Protein AF-A0A379TP74-F1 (afdb_monomer_lite)

Structure (mmCIF, N/CA/C/O backbone):
data_AF-A0A379TP74-F1
#
_entry.id   AF-A0A379TP74-F1
#
loop_
_atom_site.group_PDB
_atom_site.id
_atom_site.type_symbol
_atom_site.label_atom_id
_atom_site.label_alt_id
_atom_site.label_comp_id
_atom_site.label_asym_id
_atom_site.label_entity_id
_atom_site.label_seq_id
_atom_site.pdbx_PDB_ins_code
_atom_site.Cartn_x
_atom_site.Cartn_y
_atom_site.Cartn_z
_atom_site.occupancy
_atom_site.B_iso_or_equiv
_atom_site.auth_seq_id
_atom_site.auth_comp_id
_atom_site.auth_asym_id
_atom_site.auth_atom_id
_atom_site.pdbx_PDB_model_num
ATOM 1 N N . MET A 1 1 ? -10.755 -13.221 3.569 1.00 58.66 1 MET A N 1
ATOM 2 C CA . MET A 1 1 ? -9.963 -12.572 2.508 1.00 58.66 1 MET A CA 1
ATOM 3 C C . MET A 1 1 ? -8.672 -12.146 3.153 1.00 58.66 1 MET A C 1
ATOM 5 O O . MET A 1 1 ? -8.746 -11.386 4.115 1.00 58.66 1 MET A O 1
ATOM 9 N N . ASP A 1 2 ? -7.550 -12.667 2.674 1.00 74.62 2 ASP A N 1
ATOM 10 C CA . ASP A 1 2 ? -6.236 -12.230 3.141 1.00 74.62 2 ASP A CA 1
ATOM 11 C C . ASP A 1 2 ? -6.047 -10.755 2.774 1.00 74.62 2 ASP A C 1
ATOM 13 O O . ASP A 1 2 ? -6.531 -10.288 1.736 1.00 74.62 2 ASP A O 1
ATOM 17 N N . ALA A 1 3 ? -5.467 -9.989 3.691 1.00 82.00 3 ALA A N 1
ATOM 18 C CA . ALA A 1 3 ? -5.326 -8.549 3.567 1.00 82.00 3 ALA A CA 1
ATOM 19 C C . ALA A 1 3 ? -3.844 -8.229 3.454 1.00 82.00 3 ALA A C 1
ATOM 21 O O . ALA A 1 3 ? -3.073 -8.583 4.331 1.00 82.00 3 ALA A O 1
ATOM 22 N N . ILE A 1 4 ? -3.475 -7.527 2.391 1.00 90.94 4 ILE A N 1
ATOM 23 C CA . ILE A 1 4 ? -2.084 -7.184 2.127 1.00 90.94 4 ILE A CA 1
ATOM 24 C C . ILE A 1 4 ? -1.785 -5.853 2.813 1.00 90.94 4 ILE A C 1
ATOM 26 O O . ILE A 1 4 ? -2.549 -4.891 2.660 1.00 90.94 4 ILE A O 1
ATOM 30 N N . TYR A 1 5 ? -0.668 -5.778 3.531 1.00 92.12 5 TYR A N 1
ATOM 31 C CA . TYR A 1 5 ? -0.235 -4.560 4.213 1.00 92.12 5 TYR A CA 1
ATOM 32 C C . TYR A 1 5 ? 1.110 -4.076 3.685 1.00 92.12 5 TYR A C 1
ATOM 34 O O . TYR A 1 5 ? 2.000 -4.858 3.351 1.00 92.12 5 TYR A O 1
ATOM 42 N N . LEU A 1 6 ? 1.240 -2.756 3.604 1.00 91.38 6 LEU A N 1
ATOM 43 C CA . LEU A 1 6 ? 2.451 -2.066 3.207 1.00 91.38 6 LEU A CA 1
ATOM 44 C C . LEU A 1 6 ? 2.908 -1.158 4.341 1.00 91.38 6 LEU A C 1
ATOM 46 O O . LEU A 1 6 ? 2.198 -0.231 4.748 1.00 91.38 6 LEU A O 1
ATOM 50 N N . LYS A 1 7 ? 4.144 -1.379 4.781 1.00 91.31 7 LYS A N 1
ATOM 51 C CA . LYS A 1 7 ? 4.850 -0.454 5.659 1.00 91.31 7 LYS A CA 1
ATOM 52 C C . LYS A 1 7 ? 5.757 0.454 4.834 1.00 91.31 7 LYS A C 1
ATOM 54 O O . LYS A 1 7 ? 6.596 -0.025 4.074 1.00 91.31 7 LYS A O 1
ATOM 59 N N . LEU A 1 8 ? 5.595 1.763 5.014 1.00 87.25 8 LEU A N 1
ATOM 60 C CA . LEU A 1 8 ? 6.494 2.786 4.489 1.00 87.25 8 LEU A CA 1
ATOM 61 C C . LEU A 1 8 ? 6.991 3.638 5.650 1.00 87.25 8 LEU A C 1
ATOM 63 O O . LEU A 1 8 ? 6.197 4.246 6.366 1.00 87.25 8 LEU A O 1
ATOM 67 N N . ASP A 1 9 ? 8.306 3.699 5.834 1.00 85.19 9 ASP A N 1
ATOM 68 C CA . ASP A 1 9 ? 8.886 4.484 6.921 1.00 85.19 9 ASP A CA 1
ATOM 69 C C . ASP A 1 9 ? 8.474 5.956 6.802 1.00 85.19 9 ASP A C 1
ATOM 71 O O . ASP A 1 9 ? 8.632 6.582 5.750 1.00 85.19 9 ASP A O 1
ATOM 75 N N . GLY A 1 10 ? 7.919 6.506 7.883 1.00 84.81 10 GLY A N 1
ATOM 76 C CA . GLY A 1 10 ? 7.453 7.891 7.949 1.00 84.81 10 GLY A CA 1
ATOM 77 C C . GLY A 1 10 ? 6.126 8.179 7.237 1.00 84.81 10 GLY A C 1
ATOM 78 O O . GLY A 1 10 ? 5.811 9.352 7.057 1.00 84.81 10 GLY A O 1
ATOM 79 N N . ILE A 1 11 ? 5.367 7.161 6.812 1.00 86.88 11 ILE A N 1
ATOM 80 C CA . ILE A 1 11 ? 3.997 7.319 6.299 1.00 86.88 11 ILE A CA 1
ATOM 81 C C . ILE A 1 11 ? 3.084 6.332 7.033 1.00 86.88 11 ILE A C 1
ATOM 83 O O . ILE A 1 11 ? 3.232 5.120 6.892 1.00 86.88 11 ILE A O 1
ATOM 87 N N . GLU A 1 12 ? 2.136 6.857 7.810 1.00 92.31 12 GLU A N 1
ATOM 88 C CA . GLU A 1 12 ? 1.143 6.051 8.528 1.00 92.31 12 GLU A CA 1
ATOM 89 C C . GLU A 1 12 ? -0.123 5.867 7.676 1.00 92.31 12 GLU A C 1
ATOM 91 O O . GLU A 1 12 ? -0.641 6.821 7.096 1.00 92.31 12 GLU A O 1
ATOM 96 N N . GLY A 1 13 ? -0.611 4.629 7.600 1.00 91.00 13 GLY A N 1
ATOM 97 C CA . GLY A 1 13 ? -1.926 4.268 7.069 1.00 91.00 13 GLY A CA 1
ATOM 98 C C . GLY A 1 13 ? -2.970 4.072 8.174 1.00 91.00 13 GLY A C 1
ATOM 99 O O . GLY A 1 13 ? -2.729 4.357 9.344 1.00 91.00 13 GLY A O 1
ATOM 100 N N . GLU A 1 14 ? -4.140 3.550 7.804 1.00 94.44 14 GLU A N 1
ATOM 101 C CA . GLU A 1 14 ? -5.314 3.447 8.694 1.00 94.44 14 GLU A CA 1
ATOM 102 C C . GLU A 1 14 ? -5.599 2.031 9.214 1.00 94.44 14 GLU A C 1
ATOM 104 O O . GLU A 1 14 ? -6.656 1.769 9.788 1.00 94.44 14 GLU A O 1
ATOM 109 N N . SER A 1 15 ? -4.689 1.077 9.009 1.00 91.19 15 SER A N 1
ATOM 110 C CA . SER A 1 15 ? -4.905 -0.284 9.498 1.00 91.19 15 SER A CA 1
ATOM 111 C C . SER A 1 15 ? -5.016 -0.328 11.030 1.00 91.19 15 SER A C 1
ATOM 113 O O . SER A 1 15 ? -4.155 0.183 11.747 1.00 91.19 15 SER A O 1
ATOM 115 N N . LEU A 1 16 ? -6.063 -0.993 11.526 1.00 91.38 16 LEU A N 1
ATOM 116 C CA . LEU A 1 16 ? -6.287 -1.308 12.946 1.00 91.38 16 LEU A CA 1
ATOM 117 C C . LEU A 1 16 ? -6.043 -2.794 13.255 1.00 91.38 16 LEU A C 1
ATOM 119 O O . LEU A 1 16 ? -6.322 -3.264 14.357 1.00 91.38 16 LEU A O 1
ATOM 123 N N . THR A 1 17 ? -5.575 -3.557 12.266 1.00 90.81 17 THR A N 1
ATOM 124 C CA . THR A 1 17 ? -5.362 -4.997 12.399 1.00 90.81 17 THR A CA 1
ATOM 125 C C . THR A 1 17 ? -4.193 -5.266 13.334 1.00 90.81 17 THR A C 1
ATOM 127 O O . THR A 1 17 ? -3.114 -4.703 13.150 1.00 90.81 17 THR A O 1
ATOM 130 N N . LYS A 1 18 ? -4.391 -6.167 14.305 1.00 91.19 18 LYS A N 1
ATOM 131 C CA . LYS A 1 18 ? -3.353 -6.529 15.272 1.00 91.19 18 LYS A CA 1
ATOM 132 C C . LYS A 1 18 ? -2.090 -7.037 14.568 1.00 91.19 18 LYS A C 1
ATOM 134 O O . LYS A 1 18 ? -2.170 -8.013 13.827 1.00 91.19 18 LYS A O 1
ATOM 139 N N . GLY A 1 19 ? -0.944 -6.409 14.824 1.00 89.75 19 GLY A N 1
ATOM 140 C CA . GLY A 1 19 ? 0.342 -6.716 14.182 1.00 89.75 19 GLY A CA 1
ATOM 141 C C . GLY A 1 19 ? 0.615 -5.947 12.881 1.00 89.75 19 GLY A C 1
ATOM 142 O O . GLY A 1 19 ? 1.740 -5.977 12.384 1.00 89.75 19 GLY A O 1
ATOM 143 N N . PHE A 1 20 ? -0.377 -5.226 12.357 1.00 90.50 20 PHE A N 1
ATOM 144 C CA . PHE A 1 20 ? -0.272 -4.382 11.165 1.00 90.50 20 PHE A CA 1
ATOM 145 C C . PHE A 1 20 ? -0.849 -2.986 11.409 1.00 90.50 20 PHE A C 1
ATOM 147 O O . PHE A 1 20 ? -1.332 -2.335 10.480 1.00 90.50 20 PHE A O 1
ATOM 154 N N . GLU A 1 21 ? -0.842 -2.525 12.656 1.00 94.38 21 GLU A N 1
ATOM 155 C CA . GLU A 1 21 ? -1.390 -1.232 13.033 1.00 94.38 21 GLU A CA 1
ATOM 156 C C . GLU A 1 21 ? -0.652 -0.109 12.303 1.00 94.38 21 GLU A C 1
ATOM 158 O O . GLU A 1 21 ? 0.571 -0.144 12.145 1.00 94.38 21 GLU A O 1
ATOM 163 N N . LYS A 1 22 ? -1.410 0.897 11.854 1.00 93.69 22 LYS A N 1
ATOM 164 C CA . LYS A 1 22 ? -0.906 2.072 11.128 1.00 93.69 22 LYS A CA 1
ATOM 165 C C . LYS A 1 22 ? -0.204 1.759 9.804 1.00 93.69 22 LYS A C 1
ATOM 167 O O . LYS A 1 22 ? 0.445 2.630 9.228 1.00 93.69 22 LYS A O 1
ATOM 172 N N . GLN A 1 23 ? -0.314 0.533 9.301 1.00 93.06 23 GLN A N 1
ATOM 173 C CA . GLN A 1 23 ? 0.160 0.192 7.964 1.00 93.06 23 GLN A CA 1
ATOM 174 C C . GLN A 1 23 ? -0.886 0.554 6.908 1.00 93.06 23 GLN A C 1
ATOM 176 O O . GLN A 1 23 ? -2.077 0.713 7.197 1.00 93.06 23 GLN A O 1
ATOM 181 N N . ILE A 1 24 ? -0.434 0.684 5.664 1.00 93.50 24 ILE A N 1
ATOM 182 C CA . ILE A 1 24 ? -1.295 0.967 4.521 1.00 93.50 24 ILE A CA 1
ATOM 183 C C . ILE A 1 24 ? -1.880 -0.352 4.034 1.00 93.50 24 ILE A C 1
ATOM 185 O O . ILE A 1 24 ? -1.144 -1.263 3.657 1.00 93.50 24 ILE A O 1
ATOM 189 N N . ARG A 1 25 ? -3.206 -0.458 4.009 1.00 92.81 25 ARG A N 1
ATOM 190 C CA . ARG A 1 25 ? -3.873 -1.632 3.446 1.00 92.81 25 ARG A CA 1
ATOM 191 C C . ARG A 1 25 ? -3.868 -1.549 1.922 1.00 92.81 25 ARG A C 1
ATOM 193 O O . ARG A 1 25 ? -4.238 -0.526 1.349 1.00 92.81 25 ARG A O 1
ATOM 200 N N . LEU A 1 26 ? -3.492 -2.638 1.266 1.00 92.62 26 LEU A N 1
ATOM 201 C CA . LEU A 1 26 ? -3.517 -2.767 -0.184 1.00 92.62 26 LEU A CA 1
ATOM 202 C C . LEU A 1 26 ? -4.703 -3.620 -0.637 1.00 92.62 26 LEU A C 1
ATOM 204 O O . LEU A 1 26 ? -5.143 -4.545 0.044 1.00 92.62 26 LEU A O 1
ATOM 208 N N . ILE A 1 27 ? -5.211 -3.284 -1.818 1.00 91.88 27 ILE A N 1
ATOM 209 C CA . ILE A 1 27 ? -6.201 -4.065 -2.565 1.00 91.88 27 ILE A CA 1
ATOM 210 C C . ILE A 1 27 ? -5.471 -5.040 -3.491 1.00 91.88 27 ILE A C 1
ATOM 212 O O . ILE A 1 27 ? -5.860 -6.198 -3.600 1.00 91.88 27 ILE A O 1
ATOM 216 N N . ALA A 1 28 ? -4.411 -4.568 -4.151 1.00 89.88 28 ALA A N 1
ATOM 217 C CA . ALA A 1 28 ? -3.599 -5.358 -5.066 1.00 89.88 28 ALA A CA 1
ATOM 218 C C . ALA A 1 28 ? -2.187 -4.772 -5.194 1.00 89.88 28 ALA A C 1
ATOM 220 O O . ALA A 1 28 ? -1.969 -3.580 -4.958 1.00 89.88 28 ALA A O 1
ATOM 221 N N . TYR A 1 29 ? -1.239 -5.602 -5.621 1.00 89.19 29 TYR A N 1
ATOM 222 C CA . TYR A 1 29 ? 0.075 -5.164 -6.080 1.00 89.19 29 TYR A CA 1
ATOM 223 C C . TYR A 1 29 ? 0.481 -5.930 -7.340 1.00 89.19 29 TYR A C 1
ATOM 225 O O . TYR A 1 29 ? 0.065 -7.067 -7.554 1.00 89.19 29 TYR A O 1
ATOM 233 N N . ASN A 1 30 ? 1.314 -5.303 -8.164 1.00 86.19 30 ASN A N 1
ATOM 234 C CA . ASN A 1 30 ? 1.965 -5.916 -9.311 1.00 86.19 30 ASN A CA 1
ATOM 235 C C . ASN A 1 30 ? 3.456 -5.583 -9.273 1.00 86.19 30 ASN A C 1
ATOM 237 O O . ASN A 1 30 ? 3.827 -4.416 -9.141 1.00 86.19 30 ASN A O 1
ATOM 241 N N . HIS A 1 31 ? 4.303 -6.598 -9.411 1.00 81.81 31 HIS A N 1
ATOM 242 C CA . HIS A 1 31 ? 5.747 -6.427 -9.485 1.00 81.81 31 HIS A CA 1
ATOM 243 C C . HIS A 1 31 ? 6.256 -6.973 -10.816 1.00 81.81 31 HIS A C 1
ATOM 245 O O . HIS A 1 31 ? 6.221 -8.181 -11.053 1.00 81.81 31 HIS A O 1
ATOM 251 N N . SER A 1 32 ? 6.732 -6.084 -11.688 1.00 74.75 32 SER A N 1
ATOM 252 C CA . SER A 1 32 ? 7.348 -6.479 -12.950 1.00 74.75 32 SER A CA 1
ATOM 253 C C . SER A 1 32 ? 8.849 -6.652 -12.751 1.00 74.75 32 SER A C 1
ATOM 255 O O . SER A 1 32 ? 9.597 -5.686 -12.607 1.00 74.75 32 SER A O 1
ATOM 257 N N . GLN A 1 33 ? 9.312 -7.900 -12.749 1.00 65.38 33 GLN A N 1
ATOM 258 C CA . GLN A 1 33 ? 10.742 -8.186 -12.809 1.00 65.38 33 GLN A CA 1
ATOM 259 C C . GLN A 1 33 ? 11.209 -8.028 -14.258 1.00 65.38 33 GLN A C 1
ATOM 261 O O . GLN A 1 33 ? 10.873 -8.844 -15.113 1.00 65.38 33 GLN A O 1
ATOM 266 N N . ALA A 1 34 ? 11.987 -6.987 -14.547 1.00 62.34 34 ALA A N 1
ATOM 267 C CA . ALA A 1 34 ? 12.721 -6.921 -15.80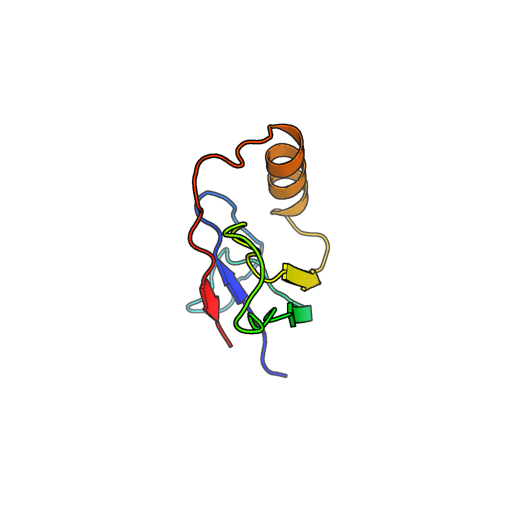3 1.00 62.34 34 ALA A CA 1
ATOM 268 C C . ALA A 1 34 ? 13.944 -7.847 -15.686 1.00 62.34 34 ALA A C 1
ATOM 270 O O . ALA A 1 34 ? 14.854 -7.588 -14.895 1.00 62.34 34 ALA A O 1
ATOM 271 N N . LYS A 1 35 ? 13.947 -8.965 -16.423 1.00 54.22 35 LYS A N 1
ATOM 272 C CA . LYS A 1 35 ? 15.145 -9.798 -16.580 1.00 54.22 35 LYS A CA 1
ATOM 273 C C . LYS A 1 35 ? 16.111 -9.096 -17.529 1.00 54.22 35 LYS A C 1
ATOM 275 O O . LYS A 1 35 ? 15.703 -8.608 -18.575 1.00 54.22 35 LYS A O 1
ATOM 280 N N . TRP A 1 36 ? 17.388 -9.090 -17.165 1.00 55.81 36 TRP A N 1
ATOM 281 C CA . TRP A 1 36 ? 18.464 -8.711 -18.072 1.00 55.81 36 TRP A CA 1
ATOM 282 C C . TRP A 1 36 ? 18.624 -9.80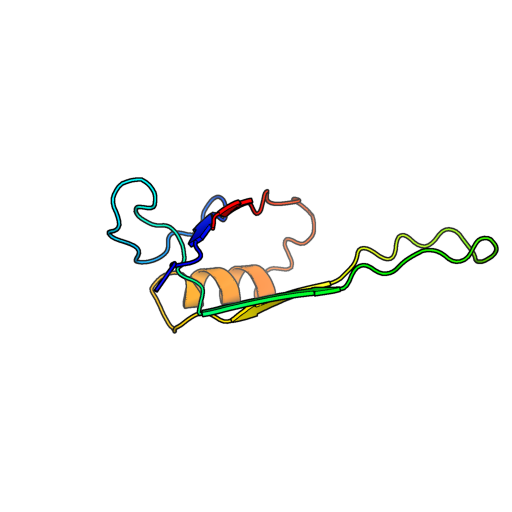2 -19.134 1.00 55.81 36 TRP A C 1
ATOM 284 O O . TRP A 1 36 ? 18.803 -10.968 -18.778 1.00 55.81 36 TRP A O 1
ATOM 294 N N . GLU A 1 37 ? 18.603 -9.437 -20.413 1.00 53.75 37 GLU A N 1
ATOM 295 C CA . GLU A 1 37 ? 19.223 -10.257 -21.454 1.00 53.75 37 GLU A CA 1
ATOM 296 C C . GLU A 1 37 ? 20.724 -9.940 -21.486 1.00 53.75 37 GLU A C 1
ATOM 298 O O . GLU A 1 37 ? 21.150 -8.787 -21.379 1.00 53.75 37 GLU A O 1
ATOM 303 N N . SER A 1 38 ? 21.555 -10.980 -21.533 1.00 46.81 38 SER A N 1
ATOM 304 C CA . SER A 1 38 ? 23.010 -10.860 -21.455 1.00 46.81 38 SER A CA 1
ATOM 305 C C . SER A 1 38 ? 23.566 -10.202 -22.721 1.00 46.81 38 SER A C 1
ATOM 307 O O . SER A 1 38 ? 23.819 -10.895 -23.703 1.00 46.81 38 SER A O 1
ATOM 309 N N . GLY A 1 39 ? 23.771 -8.882 -22.711 1.00 56.56 39 GLY A N 1
ATOM 310 C CA . GLY A 1 39 ? 24.457 -8.204 -23.818 1.00 56.56 39 GLY A CA 1
ATOM 311 C C . GLY A 1 39 ? 24.349 -6.681 -23.878 1.00 56.56 39 GLY A C 1
ATOM 312 O O . GLY A 1 39 ? 25.240 -6.055 -24.447 1.00 56.56 39 GLY A O 1
ATOM 313 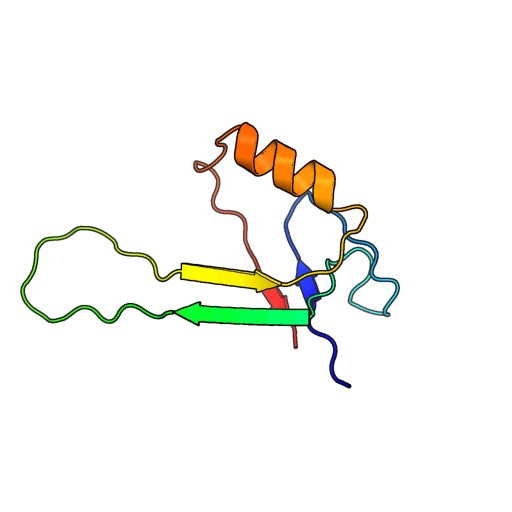N N . GLU A 1 40 ? 23.328 -6.064 -23.283 1.00 50.56 40 GLU A N 1
ATOM 314 C CA . GLU A 1 40 ? 23.115 -4.616 -23.421 1.00 50.56 40 GLU A CA 1
ATOM 315 C C . GLU A 1 4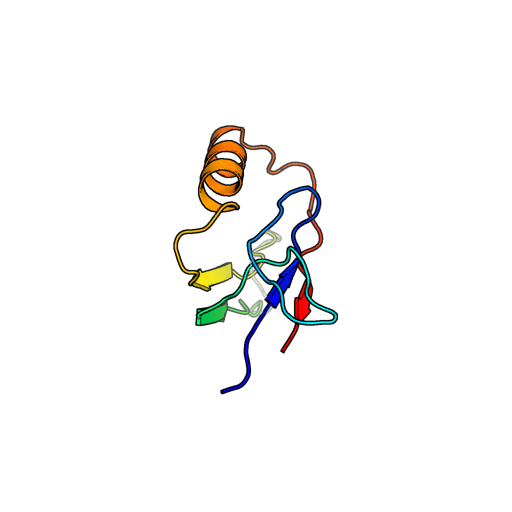0 ? 23.563 -3.804 -22.197 1.00 50.56 40 GLU A C 1
ATOM 317 O O . GLU A 1 40 ? 23.650 -4.290 -21.068 1.00 50.56 40 GLU A O 1
ATOM 322 N N . ALA A 1 41 ? 23.955 -2.561 -22.475 1.00 53.03 41 ALA A N 1
ATOM 323 C CA . ALA A 1 41 ? 24.735 -1.676 -21.622 1.00 53.03 41 ALA A CA 1
ATOM 324 C C . ALA A 1 41 ? 24.201 -1.517 -20.184 1.00 53.03 41 ALA A C 1
ATOM 326 O O . ALA A 1 41 ? 23.004 -1.531 -19.919 1.00 53.03 41 ALA A O 1
ATOM 327 N N . ARG A 1 42 ? 25.142 -1.297 -19.256 1.00 50.41 42 ARG A N 1
ATOM 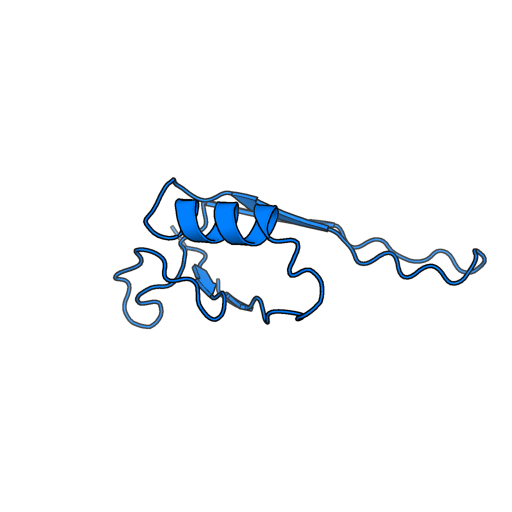328 C CA . ARG A 1 42 ? 24.974 -1.124 -17.801 1.00 50.41 42 ARG A CA 1
ATOM 329 C C . ARG A 1 42 ? 24.087 0.077 -17.415 1.00 50.41 42 ARG A C 1
ATOM 331 O O . ARG A 1 42 ? 24.580 1.061 -16.871 1.00 50.41 42 ARG A O 1
ATOM 338 N N . GLY A 1 43 ? 22.784 -0.009 -17.654 1.00 50.09 43 GLY A N 1
ATOM 339 C CA . GLY A 1 43 ? 21.766 0.867 -17.079 1.00 50.09 43 GLY A CA 1
ATOM 340 C C . GLY A 1 43 ? 20.892 0.065 -16.123 1.00 50.09 43 GLY A C 1
ATOM 341 O O . GLY A 1 43 ? 20.204 -0.854 -16.548 1.00 50.09 43 GLY A O 1
ATOM 342 N N . THR A 1 44 ? 20.938 0.366 -14.825 1.00 49.09 44 THR A N 1
ATOM 343 C CA . THR A 1 44 ? 20.179 -0.347 -13.786 1.00 49.09 44 THR A CA 1
ATOM 344 C C . THR A 1 44 ? 18.670 -0.179 -13.992 1.00 49.09 44 THR A C 1
ATOM 346 O O . THR A 1 44 ? 18.073 0.738 -13.432 1.00 49.09 44 THR A O 1
ATOM 349 N N . TYR A 1 45 ? 18.029 -1.052 -14.773 1.00 53.44 45 TYR A N 1
ATOM 350 C CA . TYR A 1 45 ? 16.570 -1.078 -14.862 1.00 53.44 45 TYR A CA 1
ATOM 351 C C . TYR A 1 45 ? 16.016 -1.875 -13.677 1.00 53.44 45 TYR A C 1
ATOM 353 O O . TYR A 1 45 ? 16.001 -3.105 -13.661 1.00 53.44 45 TYR A O 1
ATOM 361 N N . ILE A 1 46 ? 15.640 -1.149 -12.626 1.00 60.03 46 ILE A N 1
ATOM 362 C CA . ILE A 1 46 ? 14.984 -1.697 -11.439 1.00 60.03 46 ILE A CA 1
ATOM 363 C C . ILE A 1 46 ? 13.517 -1.916 -11.819 1.00 60.03 46 ILE A C 1
ATOM 365 O O . ILE A 1 46 ? 12.842 -0.970 -12.216 1.00 60.03 46 ILE A O 1
ATOM 369 N N . GLY A 1 47 ? 13.044 -3.160 -11.739 1.00 64.56 47 GLY A N 1
ATOM 370 C CA . GLY A 1 47 ? 11.654 -3.517 -12.023 1.00 64.56 47 GLY A CA 1
ATOM 371 C C . GLY A 1 47 ? 10.636 -2.634 -11.290 1.00 64.56 47 GLY A C 1
ATOM 372 O O . GLY A 1 47 ? 10.891 -2.162 -10.180 1.00 64.56 47 GLY A O 1
ATOM 373 N N . GLY A 1 48 ? 9.479 -2.405 -11.912 1.00 74.75 48 GLY A N 1
ATOM 374 C CA . GLY A 1 48 ? 8.430 -1.553 -11.356 1.00 74.75 48 GLY A CA 1
ATOM 375 C C . GLY A 1 48 ? 7.626 -2.267 -10.269 1.00 74.75 48 GLY A C 1
ATOM 376 O O . GLY A 1 48 ? 7.362 -3.468 -10.355 1.00 74.75 48 GLY A O 1
ATOM 377 N N . LEU A 1 49 ? 7.207 -1.521 -9.247 1.00 83.75 49 LEU A N 1
ATOM 378 C CA . LEU A 1 49 ? 6.205 -1.958 -8.276 1.00 83.75 49 LEU A CA 1
ATOM 379 C C . LEU A 1 49 ? 4.997 -1.026 -8.381 1.00 83.75 49 LEU A C 1
ATOM 381 O O . LEU A 1 49 ? 5.107 0.173 -8.130 1.00 83.75 49 LEU A O 1
ATOM 385 N N . THR A 1 50 ? 3.848 -1.577 -8.756 1.00 87.12 50 THR A N 1
ATOM 386 C CA . THR A 1 50 ? 2.574 -0.855 -8.814 1.00 87.12 50 THR A CA 1
ATOM 387 C C . THR A 1 50 ? 1.670 -1.360 -7.703 1.00 87.12 50 THR A C 1
ATOM 389 O O . THR A 1 50 ? 1.496 -2.565 -7.543 1.00 87.12 50 THR A O 1
ATOM 392 N N . LEU A 1 51 ? 1.094 -0.439 -6.934 1.00 91.00 51 LEU A N 1
ATOM 393 C CA . LEU A 1 51 ? 0.277 -0.732 -5.760 1.00 91.00 51 LEU A CA 1
ATOM 394 C C . LEU A 1 51 ? -1.104 -0.095 -5.928 1.00 91.00 51 LEU A C 1
ATOM 396 O O . LEU A 1 51 ? -1.212 1.049 -6.370 1.00 91.00 51 LEU A O 1
ATOM 400 N N . THR A 1 52 ? -2.156 -0.808 -5.539 1.00 92.06 52 THR A N 1
ATOM 401 C CA . THR A 1 52 ? -3.528 -0.293 -5.489 1.00 92.06 52 THR A CA 1
ATOM 402 C C . THR A 1 52 ? -3.987 -0.274 -4.038 1.00 92.06 52 THR A C 1
ATOM 404 O O . THR A 1 52 ? -3.999 -1.312 -3.379 1.00 92.06 52 THR A O 1
ATOM 407 N N . LYS A 1 53 ? -4.378 0.901 -3.539 1.00 92.44 53 LYS A N 1
ATOM 408 C CA . LYS A 1 53 ? -4.863 1.118 -2.168 1.00 92.44 53 LYS A CA 1
ATOM 409 C C . LYS A 1 53 ? -6.148 1.956 -2.171 1.00 92.44 53 LYS A C 1
ATOM 411 O O . LYS A 1 53 ? -6.349 2.717 -3.120 1.00 92.44 53 LYS A O 1
ATOM 416 N N . PRO A 1 54 ? -6.998 1.864 -1.133 1.00 91.31 54 PRO A N 1
ATOM 417 C CA . PRO A 1 54 ? -8.055 2.844 -0.915 1.00 91.31 54 PRO A CA 1
ATOM 418 C C . PRO A 1 54 ? -7.461 4.223 -0.600 1.00 91.31 54 PRO A C 1
ATOM 420 O O . PRO A 1 54 ? -6.290 4.351 -0.234 1.00 91.31 54 PRO A O 1
ATOM 423 N N . ILE A 1 55 ? -8.272 5.268 -0.724 1.00 92.44 55 ILE A N 1
ATOM 424 C CA . ILE A 1 55 ? -7.913 6.588 -0.201 1.00 92.44 55 ILE A CA 1
ATOM 425 C C . ILE A 1 55 ? -8.007 6.514 1.327 1.00 92.44 55 ILE A C 1
ATOM 427 O O . ILE A 1 55 ? -9.045 6.136 1.857 1.00 92.44 55 ILE A O 1
ATOM 431 N N . ASP A 1 56 ? -6.907 6.840 1.997 1.00 90.62 56 ASP A N 1
ATOM 432 C CA . ASP A 1 56 ? -6.739 6.822 3.457 1.00 90.62 56 ASP A CA 1
ATOM 433 C C . ASP A 1 56 ? -5.819 7.980 3.908 1.00 90.62 56 ASP A C 1
ATOM 435 O O . ASP A 1 56 ? -5.326 8.753 3.070 1.00 90.62 56 ASP A O 1
ATOM 439 N N . LEU A 1 57 ? -5.533 8.061 5.208 1.00 92.62 57 LEU A N 1
ATOM 440 C CA . LEU A 1 57 ? -4.605 9.005 5.841 1.00 92.62 57 LEU A CA 1
ATOM 441 C C . LEU A 1 57 ? -3.224 9.114 5.167 1.00 92.62 57 LEU A C 1
ATOM 443 O O . LEU A 1 57 ? -2.635 10.194 5.159 1.00 92.62 57 LEU A O 1
ATOM 447 N N . ALA A 1 58 ? -2.710 8.043 4.558 1.00 91.50 58 ALA A N 1
ATOM 448 C CA . ALA A 1 58 ? -1.412 8.053 3.885 1.00 91.50 58 ALA A CA 1
ATOM 449 C C . ALA A 1 58 ? -1.440 8.795 2.537 1.00 91.50 58 ALA A C 1
ATOM 451 O O . ALA A 1 58 ? -0.388 9.131 1.992 1.00 91.50 58 ALA A O 1
ATOM 45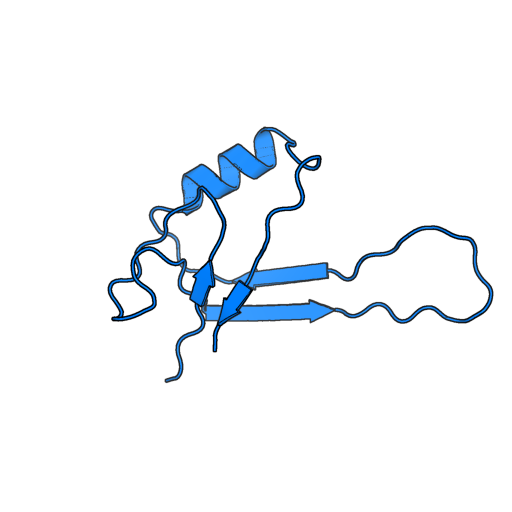2 N N . THR A 1 59 ? -2.624 9.043 1.964 1.00 92.25 59 THR A N 1
ATOM 453 C CA . THR A 1 59 ? -2.779 9.584 0.599 1.00 92.25 59 THR A CA 1
ATOM 454 C C . THR A 1 59 ? -2.117 10.953 0.410 1.00 92.25 59 THR A C 1
ATOM 456 O O . THR A 1 59 ? -1.346 11.092 -0.543 1.00 92.25 59 THR A O 1
ATOM 459 N N . PRO A 1 60 ? -2.325 11.950 1.294 1.00 91.00 60 PRO A N 1
ATOM 460 C CA . PRO A 1 60 ? -1.640 13.235 1.176 1.00 91.00 60 PRO A CA 1
ATOM 461 C C . PRO A 1 60 ? -0.122 13.094 1.343 1.00 91.00 60 PRO A C 1
ATOM 463 O O . PRO A 1 60 ? 0.629 13.654 0.549 1.00 91.00 60 PRO A O 1
ATOM 466 N N . GLY A 1 61 ? 0.336 12.280 2.303 1.00 88.12 61 GLY A N 1
ATOM 467 C CA . GLY A 1 61 ? 1.764 12.061 2.560 1.00 88.12 61 GLY A CA 1
ATOM 468 C C . GLY A 1 61 ? 2.499 11.408 1.384 1.00 88.12 61 GLY A C 1
ATOM 469 O O . GLY A 1 61 ? 3.621 11.794 1.059 1.00 88.12 61 GLY A O 1
ATOM 470 N N . LEU A 1 62 ? 1.850 10.469 0.688 1.00 87.81 62 LEU A N 1
ATOM 471 C CA . LEU A 1 62 ? 2.372 9.873 -0.547 1.00 87.81 62 LEU A CA 1
ATOM 472 C C . LEU A 1 62 ? 2.466 10.902 -1.681 1.00 87.81 62 LEU A C 1
ATOM 474 O O . LEU A 1 62 ? 3.459 10.929 -2.409 1.00 87.81 62 LEU A O 1
ATOM 478 N N . TYR A 1 63 ? 1.457 11.764 -1.820 1.00 86.12 63 TYR A N 1
ATOM 479 C CA . TYR A 1 63 ? 1.441 12.800 -2.851 1.00 86.12 63 TYR A CA 1
ATOM 480 C C . TYR A 1 63 ? 2.498 13.884 -2.604 1.00 86.12 63 TYR A C 1
ATOM 482 O O . TYR A 1 63 ? 3.210 14.287 -3.525 1.00 86.12 63 TYR A O 1
ATOM 490 N N . GLU A 1 64 ? 2.663 14.322 -1.355 1.00 86.19 64 GLU A N 1
ATOM 491 C CA . GLU A 1 64 ? 3.741 15.232 -0.963 1.00 86.19 64 GLU A CA 1
ATOM 492 C C . GLU A 1 64 ? 5.116 14.614 -1.208 1.00 86.19 64 GLU A C 1
ATOM 494 O O . GLU A 1 64 ? 6.015 15.284 -1.717 1.00 86.19 64 GLU A O 1
ATOM 499 N N . HIS A 1 65 ? 5.286 13.328 -0.896 1.00 79.81 65 HIS A N 1
ATOM 500 C CA . HIS A 1 65 ? 6.535 12.623 -1.159 1.00 79.81 65 HIS A CA 1
ATOM 501 C C . HIS A 1 65 ? 6.865 12.580 -2.656 1.00 79.81 65 HIS A C 1
ATOM 503 O O . HIS A 1 65 ? 7.986 12.916 -3.041 1.00 79.81 65 HIS A O 1
ATOM 509 N N . TYR A 1 66 ? 5.877 12.248 -3.494 1.00 81.62 66 TYR A N 1
ATOM 510 C CA . TYR A 1 66 ? 6.010 12.293 -4.951 1.00 81.62 66 TYR A CA 1
ATOM 511 C C . TYR A 1 66 ? 6.417 13.691 -5.439 1.00 81.62 66 TYR A C 1
ATOM 513 O O . TYR A 1 66 ? 7.354 13.832 -6.223 1.00 81.62 66 TYR A O 1
ATOM 521 N N . ARG A 1 67 ? 5.766 14.740 -4.922 1.00 80.94 67 ARG A N 1
ATOM 522 C CA . ARG A 1 67 ? 6.036 16.135 -5.298 1.00 80.94 67 ARG A CA 1
ATOM 523 C C . ARG A 1 67 ? 7.435 16.604 -4.908 1.00 80.94 67 ARG A C 1
ATOM 525 O O . ARG A 1 67 ? 8.060 17.350 -5.654 1.00 80.94 67 ARG A O 1
ATOM 532 N N . ASN A 1 68 ? 7.911 16.189 -3.739 1.00 78.25 68 ASN A N 1
ATOM 533 C CA . ASN A 1 68 ? 9.172 16.662 -3.175 1.00 78.25 68 ASN A CA 1
ATOM 534 C C . ASN A 1 68 ? 10.403 15.972 -3.775 1.00 78.25 68 ASN A C 1
ATOM 536 O O . ASN A 1 68 ? 11.521 16.294 -3.376 1.00 78.25 68 ASN A O 1
ATOM 540 N N . GLY A 1 69 ? 10.223 15.025 -4.705 1.00 62.03 69 GLY A N 1
ATOM 541 C CA . GLY A 1 69 ? 11.324 14.423 -5.454 1.00 62.03 69 GLY A CA 1
ATOM 542 C C . GLY A 1 69 ? 12.409 13.809 -4.569 1.00 62.03 69 GLY A C 1
ATOM 543 O O . GLY A 1 69 ? 13.556 13.707 -5.007 1.00 62.03 69 GLY A O 1
ATOM 544 N N . LYS A 1 70 ? 12.078 13.393 -3.332 1.00 55.69 70 LYS A N 1
ATOM 545 C CA . LYS A 1 70 ? 12.978 12.654 -2.428 1.00 55.69 70 LYS A CA 1
ATOM 546 C C . LYS A 1 70 ? 13.190 11.223 -2.951 1.00 55.69 70 LYS A C 1
ATOM 548 O O . LYS A 1 70 ? 13.027 10.248 -2.236 1.00 55.69 70 LYS A O 1
ATOM 553 N N . ASN A 1 71 ? 13.631 11.109 -4.199 1.00 50.03 71 ASN A N 1
ATOM 554 C CA . ASN A 1 71 ? 14.091 9.883 -4.843 1.00 50.03 71 ASN A CA 1
ATOM 555 C C . ASN A 1 71 ? 15.464 9.429 -4.299 1.00 50.03 71 ASN A C 1
ATOM 557 O O . ASN A 1 71 ? 15.968 8.386 -4.705 1.00 50.03 71 ASN A O 1
ATOM 561 N N . GLY A 1 72 ? 16.093 10.217 -3.416 1.00 40.91 72 GLY A N 1
ATOM 562 C CA . GLY A 1 72 ? 17.458 9.997 -2.924 1.00 40.91 72 GLY A CA 1
ATOM 563 C C . GLY A 1 72 ? 17.591 9.086 -1.701 1.00 40.91 72 GLY A C 1
ATOM 564 O O . GLY A 1 72 ? 18.693 8.631 -1.415 1.00 40.91 72 GLY A O 1
ATOM 565 N N . GLU A 1 73 ? 16.504 8.781 -0.992 1.00 47.91 73 GLU A N 1
ATOM 566 C CA . GLU A 1 73 ? 16.545 7.901 0.179 1.00 47.91 73 GLU A CA 1
ATOM 567 C C . GLU A 1 73 ? 15.692 6.668 -0.121 1.00 47.91 73 GLU A C 1
ATOM 569 O O . GLU A 1 73 ? 14.462 6.732 -0.114 1.00 47.91 73 GLU A O 1
ATOM 574 N N . ARG A 1 74 ? 16.342 5.545 -0.465 1.00 54.19 74 ARG A N 1
ATOM 575 C CA . ARG A 1 74 ? 15.662 4.252 -0.641 1.00 54.19 74 ARG A CA 1
ATOM 576 C C . ARG A 1 74 ? 14.898 3.942 0.643 1.00 54.19 74 ARG A C 1
ATOM 578 O O . ARG A 1 74 ? 15.508 3.554 1.636 1.00 54.19 74 ARG A O 1
ATOM 585 N N . ARG A 1 75 ? 13.574 4.090 0.624 1.00 60.81 75 ARG A N 1
ATOM 586 C CA . ARG A 1 75 ? 12.734 3.621 1.725 1.00 60.81 75 ARG A CA 1
ATOM 587 C C . ARG A 1 75 ? 12.529 2.128 1.590 1.00 60.81 75 ARG A C 1
ATOM 589 O O . ARG A 1 75 ? 12.280 1.616 0.497 1.00 60.81 75 ARG A O 1
ATOM 596 N N . ARG A 1 76 ? 12.654 1.433 2.714 1.00 61.53 76 ARG A N 1
ATOM 597 C CA . ARG A 1 76 ? 12.332 0.019 2.788 1.00 61.53 76 ARG A CA 1
ATOM 598 C C . ARG A 1 76 ? 10.813 -0.110 2.684 1.00 61.53 76 ARG A C 1
ATOM 600 O O . ARG A 1 76 ? 10.085 0.447 3.499 1.00 61.53 76 ARG A O 1
ATOM 607 N N . ALA A 1 77 ? 10.357 -0.786 1.639 1.00 63.50 77 ALA A N 1
ATOM 608 C CA . ALA A 1 77 ? 8.967 -1.175 1.477 1.00 63.50 77 ALA A CA 1
ATOM 609 C C . ALA A 1 77 ? 8.886 -2.676 1.749 1.00 63.50 77 ALA A C 1
ATOM 611 O O . ALA A 1 77 ? 9.375 -3.477 0.953 1.00 63.50 77 ALA A O 1
ATOM 612 N N . ASP A 1 78 ? 8.306 -3.043 2.887 1.00 74.56 78 ASP A N 1
ATOM 613 C CA . ASP A 1 78 ? 8.016 -4.434 3.216 1.00 74.56 78 ASP A CA 1
ATOM 614 C C . ASP A 1 78 ? 6.524 -4.670 2.931 1.00 74.56 78 ASP A C 1
ATOM 616 O O . ASP A 1 78 ? 5.657 -4.060 3.563 1.00 74.56 78 ASP A O 1
ATOM 620 N N . ILE A 1 79 ? 6.234 -5.512 1.935 1.00 74.25 79 ILE A N 1
ATOM 621 C CA . ILE A 1 79 ? 4.875 -5.989 1.652 1.00 74.25 79 ILE A CA 1
ATOM 622 C C . ILE A 1 79 ? 4.669 -7.259 2.468 1.00 74.25 79 ILE A C 1
ATOM 624 O O . ILE A 1 79 ? 5.443 -8.209 2.336 1.00 74.25 79 ILE A O 1
ATOM 628 N N . MET A 1 80 ? 3.638 -7.267 3.305 1.00 74.62 80 MET A N 1
ATOM 629 C CA . MET A 1 80 ? 3.292 -8.403 4.151 1.00 74.62 80 MET A CA 1
ATOM 630 C C . MET A 1 80 ? 1.970 -9.024 3.666 1.00 74.62 80 MET A C 1
ATOM 632 O O . MET A 1 80 ? 1.018 -8.265 3.440 1.00 74.62 80 MET A O 1
ATOM 636 N N . PRO A 1 81 ? 1.927 -10.353 3.441 1.00 67.81 81 PRO A N 1
ATOM 637 C CA . PRO A 1 81 ? 0.709 -11.064 3.060 1.00 67.81 81 PRO A CA 1
ATOM 638 C C . PRO A 1 81 ? -0.303 -11.159 4.208 1.00 67.81 81 PRO A C 1
ATOM 640 O O . PRO A 1 81 ? 0.121 -11.097 5.387 1.00 67.81 81 PRO A O 1
#

Sequence (81 aa):
MDAIYLKLDGIEGESLTKGFEKQIRLIAYNHSQAKWESGEARGTYIGGLTLTKPIDLATPGLYEHYRNGKNGERRRADIMP

Secondary structure (DSSP, 8-state):
---EEEEETTB-----STTSTTPEEESEEEE---PPPTTS-----PPPEEEE--S-THHHHHHHHHHTT-TTS---EEEE-

pLDDT: mean 77.37, std 16.09, range [40.91, 94.44]

Foldseek 3Di:
DDWKWKDWPPAFWCDPDVPRHRTFIFPDKDWDDDDDDPDDDPDPPHIDIDTHGDDTRRVVVVVVCVVVPVPPDDIDIDMDD

Radius of gyration: 15.11 Å; chains: 1; bounding box: 35×29×39 Å

InterPro domains:
  IPR008514 Type VI secretion system effector Hcp [PF05638] (5-73)
  IPR036624 Hcp1-like superfamily [G3DSA:2.30.110.20] (1-78)
  IPR036624 Hcp1-like superfamily [SSF141452] (2-72)
  IPR053165 HSI-I assembly protein Hcp1 [PTHR36152] (1-70)

Organism: NCBI:txid59203